Protein AF-0000000069181544 (afdb_homodimer)

Sequence (146 aa):
MSSEEEVLLSSLFFQKMKQLQALPIRNYLDQTVVPLLLQAMTEVAKVRPPNPIEFIANYLLQNNPEKAQARQQMSSEEEVLLSSLFFQKMKQLQALPIRNYLDQTVVPLLLQAMTEVAKVRPPNPIEFIANYLLQNNPEKAQARQQ

Foldseek 3Di:
DDPVVVVVVVVVVVVVVVVLVPDDPVVSCVVAPVVQLVVLVVVCVVPVDPDSVVSSVVSCVVPPPVVVVVVVD/DDPVVVVVVVVVVVVVVVVLVPDDPVVSCVVAPVVQLVVLVVVCVVPVDPDSVVSSVVSCVVPPPVVVVVVVD

Radius of gyration: 18.92 Å; Cα contacts (8 Å, |Δi|>4): 85; chains: 2; bounding box: 31×64×31 Å

Secondary structure (DSSP, 8-state):
--HHHHHHHHHHHHHHHHHHHTS-HHHHHHHHTHHHHHHHHHHHHHH--S-HHHHHHHHHHHT-HHHHHHHH-/--HHHHHHHHHHHHHHHHHHHTS-HHHHHHHHTHHHHHHHHHHHHHH--S-HHHHHHHHHHHT-HHHHHHHH-

Structure (mmCIF, N/CA/C/O backbone):
data_AF-0000000069181544-model_v1
#
loop_
_entity.id
_entity.type
_entity.pdbx_description
1 polymer 'Protein dpy-30 homolog'
#
loop_
_atom_site.group_PDB
_atom_site.id
_atom_site.type_symbol
_atom_site.label_atom_id
_atom_site.label_alt_id
_atom_site.label_comp_id
_atom_site.label_asym_id
_atom_site.label_entity_id
_atom_site.label_seq_id
_atom_site.pdbx_PDB_ins_code
_atom_site.Cartn_x
_atom_site.Cartn_y
_atom_site.Cartn_z
_atom_site.occupancy
_atom_site.B_iso_or_equiv
_atom_site.auth_seq_id
_atom_site.auth_comp_id
_atom_site.auth_asym_id
_atom_site.auth_atom_id
_atom_site.pdbx_PDB_model_num
ATOM 1 N N . MET A 1 1 ? 16.766 -28.469 3.131 1 56.09 1 MET A N 1
ATOM 2 C CA . MET A 1 1 ? 15.805 -28.703 2.059 1 56.09 1 MET A CA 1
ATOM 3 C C . MET A 1 1 ? 16.469 -29.422 0.886 1 56.09 1 MET A C 1
ATOM 5 O O . MET A 1 1 ? 17.5 -28.984 0.385 1 56.09 1 MET A O 1
ATOM 9 N N . SER A 1 2 ? 15.938 -30.656 0.628 1 70.69 2 SER A N 1
ATOM 10 C CA . SER A 1 2 ? 16.609 -31.422 -0.426 1 70.69 2 SER A CA 1
ATOM 11 C C . SER A 1 2 ? 16.453 -30.734 -1.78 1 70.69 2 SER A C 1
ATOM 13 O O . SER A 1 2 ? 15.523 -29.953 -1.983 1 70.69 2 SER A O 1
ATOM 15 N N . SER A 1 3 ? 17.516 -30.859 -2.551 1 85.12 3 SER A N 1
ATOM 16 C CA . SER A 1 3 ? 17.5 -30.359 -3.918 1 85.12 3 SER A CA 1
ATOM 17 C C . SER A 1 3 ? 16.156 -30.625 -4.586 1 85.12 3 SER A C 1
ATOM 19 O O . SER A 1 3 ? 15.641 -29.797 -5.34 1 85.12 3 SER A O 1
ATOM 21 N N . GLU A 1 4 ? 15.578 -31.844 -4.191 1 89.81 4 GLU A N 1
ATOM 22 C CA . GLU A 1 4 ? 14.297 -32.25 -4.758 1 89.81 4 GLU A CA 1
ATOM 23 C C . GLU A 1 4 ? 13.156 -31.391 -4.195 1 89.81 4 GLU A C 1
ATOM 25 O O . GLU A 1 4 ? 12.234 -31.016 -4.926 1 89.81 4 GLU A O 1
ATOM 30 N N . GLU A 1 5 ? 13.18 -31.062 -2.963 1 89.44 5 GLU A N 1
ATOM 31 C CA . GLU A 1 5 ? 12.172 -30.234 -2.311 1 89.44 5 GLU A CA 1
ATOM 32 C C . GLU A 1 5 ? 12.188 -28.812 -2.875 1 89.44 5 GLU A C 1
ATOM 34 O O . GLU A 1 5 ? 11.125 -28.203 -3.057 1 89.44 5 GLU A O 1
ATOM 39 N N . GLU A 1 6 ? 13.32 -28.375 -3.125 1 87.31 6 GLU A N 1
ATOM 40 C CA . GLU A 1 6 ? 13.469 -27.031 -3.688 1 87.31 6 GLU A CA 1
ATOM 41 C C . GLU A 1 6 ? 12.875 -26.953 -5.09 1 87.31 6 GLU A C 1
ATOM 43 O O . GLU A 1 6 ? 12.203 -25.969 -5.438 1 87.31 6 GLU A O 1
ATOM 48 N N . VAL A 1 7 ? 13.195 -28.047 -5.82 1 92.25 7 VAL A N 1
ATOM 49 C CA . VAL A 1 7 ? 12.672 -28.094 -7.18 1 92.25 7 VAL A CA 1
ATOM 50 C C . VAL A 1 7 ? 11.148 -28.172 -7.145 1 92.25 7 VAL A C 1
ATOM 52 O O . VAL A 1 7 ? 10.461 -27.484 -7.906 1 92.25 7 VAL A O 1
ATOM 55 N N . LEU A 1 8 ? 10.68 -29 -6.324 1 93.38 8 LEU A N 1
ATOM 56 C CA . LEU A 1 8 ? 9.234 -29.156 -6.176 1 93.38 8 LEU A CA 1
ATOM 57 C C . LEU A 1 8 ? 8.586 -27.844 -5.742 1 93.38 8 LEU A C 1
ATOM 59 O O . LEU A 1 8 ? 7.582 -27.422 -6.324 1 93.38 8 LEU A O 1
ATOM 63 N N . LEU A 1 9 ? 9.109 -27.219 -4.73 1 88.88 9 LEU A N 1
ATOM 64 C CA . LEU A 1 9 ? 8.578 -25.938 -4.246 1 88.88 9 LEU A CA 1
ATOM 65 C C . LEU A 1 9 ? 8.594 -24.891 -5.352 1 88.88 9 LEU A C 1
ATOM 67 O O . LEU A 1 9 ? 7.629 -24.141 -5.516 1 88.88 9 LEU A O 1
ATOM 71 N N . SER A 1 10 ? 9.68 -24.953 -6.047 1 90.94 10 SER A N 1
ATOM 72 C CA . SER A 1 10 ? 9.805 -24 -7.148 1 90.94 10 SER A CA 1
ATOM 73 C C . SER A 1 10 ? 8.766 -24.266 -8.234 1 90.94 10 SER A C 1
ATOM 75 O O . SER A 1 10 ? 8.195 -23.328 -8.797 1 90.94 10 SER A O 1
ATOM 77 N N . SER A 1 11 ? 8.539 -25.484 -8.508 1 94.44 11 SER A N 1
ATOM 78 C CA . SER A 1 11 ? 7.539 -25.875 -9.492 1 94.44 11 SER A CA 1
ATOM 79 C C . SER A 1 11 ? 6.137 -25.469 -9.047 1 94.44 11 SER A C 1
ATOM 81 O O . SER A 1 11 ? 5.352 -24.953 -9.852 1 94.44 11 SER A O 1
ATOM 83 N N . LEU A 1 12 ? 5.852 -25.641 -7.828 1 93 12 LEU A N 1
ATOM 84 C CA . LEU A 1 12 ? 4.559 -25.25 -7.277 1 93 12 LEU A CA 1
ATOM 85 C C . LEU A 1 12 ? 4.387 -23.734 -7.324 1 93 12 LEU A C 1
ATOM 87 O O . LEU A 1 12 ? 3.311 -23.25 -7.664 1 93 12 LEU A O 1
ATOM 91 N N . PHE A 1 13 ? 5.418 -23.094 -7.004 1 88.62 13 PHE A N 1
ATOM 92 C CA . PHE A 1 13 ? 5.383 -21.625 -7.059 1 88.62 13 PHE A CA 1
ATOM 93 C C . PHE A 1 13 ? 5.156 -21.156 -8.484 1 88.62 13 PHE A C 1
ATOM 95 O O . PHE A 1 13 ? 4.34 -20.25 -8.719 1 88.62 13 PHE A O 1
ATOM 102 N N . PHE A 1 14 ? 5.781 -21.828 -9.391 1 92.62 14 PHE A N 1
ATOM 103 C CA . PHE A 1 14 ? 5.652 -21.469 -10.797 1 92.62 14 PHE A CA 1
ATOM 104 C C . PHE A 1 14 ? 4.234 -21.703 -11.289 1 92.62 14 PHE A C 1
ATOM 106 O O . PHE A 1 14 ? 3.652 -20.859 -11.969 1 92.62 14 PHE A O 1
ATOM 113 N N . GLN A 1 15 ? 3.736 -22.781 -10.922 1 95 15 GLN A N 1
ATOM 114 C CA . GLN A 1 15 ? 2.373 -23.109 -11.328 1 95 15 GLN A CA 1
ATOM 115 C C . GLN A 1 15 ? 1.371 -22.125 -10.734 1 95 15 GLN A C 1
ATOM 117 O O . GLN A 1 15 ? 0.444 -21.688 -11.414 1 95 15 GLN A O 1
ATOM 122 N N . LYS A 1 16 ? 1.604 -21.781 -9.516 1 93.56 16 LYS A N 1
ATOM 123 C CA . LYS A 1 16 ? 0.745 -20.812 -8.852 1 93.56 16 LYS A CA 1
ATOM 124 C C . LYS A 1 16 ? 0.804 -19.453 -9.555 1 93.56 16 LYS A C 1
ATOM 126 O O . LYS A 1 16 ? -0.23 -18.828 -9.797 1 93.56 16 LYS A O 1
ATOM 131 N N . MET A 1 17 ? 1.97 -19.016 -9.797 1 91.81 17 MET A N 1
ATOM 132 C CA . MET A 1 17 ? 2.145 -17.734 -10.477 1 91.81 17 MET A CA 1
ATOM 133 C C . MET A 1 17 ? 1.462 -17.75 -11.844 1 91.81 17 MET A C 1
ATOM 135 O O . MET A 1 17 ? 0.838 -16.766 -12.234 1 91.81 17 MET A O 1
ATOM 139 N N . LYS A 1 18 ? 1.558 -18.844 -12.492 1 95.12 18 LYS A N 1
ATOM 140 C CA . LYS A 1 18 ? 0.931 -18.984 -13.805 1 95.12 18 LYS A CA 1
ATOM 141 C C . LYS A 1 18 ? -0.588 -18.891 -13.703 1 95.12 18 LYS A C 1
ATOM 143 O O . LYS A 1 18 ? -1.234 -18.234 -14.531 1 95.12 18 LYS A O 1
ATOM 148 N N . GLN A 1 19 ? -1.128 -19.453 -12.711 1 96.56 19 GLN A N 1
ATOM 149 C CA . GLN A 1 19 ? -2.568 -19.391 -12.484 1 96.56 19 GLN A CA 1
ATOM 150 C C . GLN A 1 19 ? -3.02 -17.969 -12.164 1 96.56 19 GLN A C 1
ATOM 152 O O . GLN A 1 19 ? -4.059 -17.516 -12.648 1 96.56 19 GLN A O 1
ATOM 157 N N . LEU A 1 20 ? -2.273 -17.359 -11.383 1 96.06 20 LEU A N 1
ATOM 158 C CA . LEU A 1 20 ? -2.609 -16 -10.992 1 96.06 20 LEU A CA 1
ATOM 159 C C . LEU A 1 20 ? -2.615 -15.07 -12.211 1 96.06 20 LEU A C 1
ATOM 161 O O . LEU A 1 20 ? -3.455 -14.172 -12.305 1 96.06 20 LEU A O 1
ATOM 165 N N . GLN A 1 21 ? -1.746 -15.32 -13.141 1 95.25 21 GLN A N 1
ATOM 166 C CA . GLN A 1 21 ? -1.596 -14.461 -14.312 1 95.25 21 GLN A CA 1
ATOM 167 C C . GLN A 1 21 ? -2.82 -14.539 -15.219 1 95.25 21 GLN A C 1
ATOM 169 O O . GLN A 1 21 ? -3.08 -13.633 -16 1 95.25 21 GLN A O 1
ATOM 174 N N . ALA A 1 22 ? -3.586 -15.57 -15.078 1 96.06 22 ALA A N 1
ATOM 175 C CA . ALA A 1 22 ? -4.727 -15.789 -15.961 1 96.06 22 ALA A CA 1
ATOM 176 C C . ALA A 1 22 ? -6 -15.188 -15.375 1 96.06 22 ALA A C 1
ATOM 178 O O . ALA A 1 22 ? -7.023 -15.094 -16.062 1 96.06 22 ALA A O 1
ATOM 179 N N . LEU A 1 23 ? -5.934 -14.703 -14.234 1 97.69 23 LEU A N 1
ATOM 180 C CA . LEU A 1 23 ? -7.117 -14.195 -13.547 1 97.69 23 LEU A CA 1
ATOM 181 C C . LEU A 1 23 ? -7.527 -12.836 -14.109 1 97.69 23 LEU A C 1
ATOM 183 O O . LEU A 1 23 ? -6.676 -12.039 -14.516 1 97.69 23 LEU A O 1
ATOM 187 N N . PRO A 1 24 ? -8.875 -12.68 -14.07 1 97.81 24 PRO A N 1
ATOM 188 C CA . PRO A 1 24 ? -9.297 -11.297 -14.305 1 97.81 24 PRO A CA 1
ATOM 189 C C . PRO A 1 24 ? -8.664 -10.305 -13.328 1 97.81 24 PRO A C 1
ATOM 191 O O . PRO A 1 24 ? -8.312 -10.68 -12.211 1 97.81 24 PRO A O 1
ATOM 194 N N . ILE A 1 25 ? -8.562 -9.062 -13.758 1 98.19 25 ILE A N 1
ATOM 195 C CA . ILE A 1 25 ? -7.812 -8.039 -13.031 1 98.19 25 ILE A CA 1
ATOM 196 C C . ILE A 1 25 ? -8.297 -7.973 -11.586 1 98.19 25 ILE A C 1
ATOM 198 O O . ILE A 1 25 ? -7.492 -8.016 -10.656 1 98.19 25 ILE A O 1
ATOM 202 N N . ARG A 1 26 ? -9.539 -7.832 -11.391 1 97.75 26 ARG A N 1
ATOM 203 C CA . ARG A 1 26 ? -10.094 -7.703 -10.047 1 97.75 26 ARG A CA 1
ATOM 204 C C . ARG A 1 26 ? -9.742 -8.914 -9.188 1 97.75 26 ARG A C 1
ATOM 206 O O . ARG A 1 26 ? -9.312 -8.773 -8.047 1 97.75 26 ARG A O 1
ATOM 213 N N . ASN A 1 27 ? -9.945 -10.102 -9.703 1 98.31 27 ASN A N 1
ATOM 214 C CA . ASN A 1 27 ? -9.633 -11.32 -8.969 1 98.31 27 ASN A CA 1
ATOM 215 C C . ASN A 1 27 ? -8.141 -11.414 -8.648 1 98.31 27 ASN A C 1
ATOM 217 O O . ASN A 1 27 ? -7.762 -11.859 -7.559 1 98.31 27 ASN A O 1
ATOM 221 N N . TYR A 1 28 ? -7.344 -11.047 -9.586 1 98.44 28 TYR A N 1
ATOM 222 C CA . TYR A 1 28 ? -5.898 -11.039 -9.383 1 98.44 28 TYR A CA 1
ATOM 223 C C . TYR A 1 28 ? -5.52 -10.156 -8.203 1 98.44 28 TYR A C 1
ATOM 225 O O . TYR A 1 28 ? -4.809 -10.594 -7.293 1 98.44 28 TYR A O 1
ATOM 233 N N . LEU A 1 29 ? -6.062 -8.953 -8.188 1 98.38 29 LEU A N 1
ATOM 234 C CA . LEU A 1 29 ? -5.742 -8.016 -7.113 1 98.38 29 LEU A CA 1
ATOM 235 C C . LEU A 1 29 ? -6.277 -8.523 -5.777 1 98.38 29 LEU A C 1
ATOM 237 O O . LEU A 1 29 ? -5.578 -8.453 -4.762 1 98.38 29 LEU A O 1
ATOM 241 N N . ASP A 1 30 ? -7.449 -9.062 -5.777 1 98.38 30 ASP A N 1
ATOM 242 C CA . ASP A 1 30 ? -8.078 -9.555 -4.559 1 98.38 30 ASP A CA 1
ATOM 243 C C . ASP A 1 30 ? -7.293 -10.711 -3.959 1 98.38 30 ASP A C 1
ATOM 245 O O . ASP A 1 30 ? -7.316 -10.93 -2.746 1 98.38 30 ASP A O 1
ATOM 249 N N . GLN A 1 31 ? -6.605 -11.367 -4.75 1 97.31 31 GLN A N 1
ATOM 250 C CA . GLN A 1 31 ? -5.91 -12.562 -4.281 1 97.31 31 GLN A CA 1
ATOM 251 C C . GLN A 1 31 ? -4.449 -12.258 -3.965 1 97.31 31 GLN A C 1
ATOM 253 O O . GLN A 1 31 ? -3.775 -13.047 -3.307 1 97.31 31 GLN A O 1
ATOM 258 N N . THR A 1 32 ? -3.941 -11.125 -4.344 1 97.25 32 THR A N 1
ATOM 259 C CA . THR A 1 32 ? -2.502 -10.922 -4.223 1 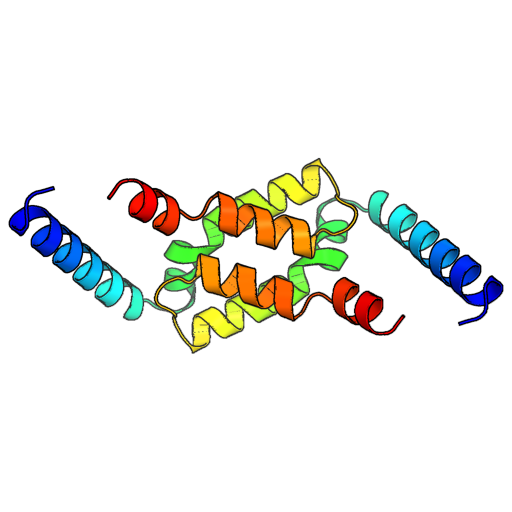97.25 32 THR A CA 1
ATOM 260 C C . THR A 1 32 ? -2.195 -9.758 -3.283 1 97.25 32 THR A C 1
ATOM 262 O O . THR A 1 32 ? -1.244 -9.812 -2.502 1 97.25 32 THR A O 1
ATOM 265 N N . VAL A 1 33 ? -3.029 -8.648 -3.34 1 98.25 33 VAL A N 1
ATOM 266 C CA . VAL A 1 33 ? -2.529 -7.473 -2.645 1 98.25 33 VAL A CA 1
ATOM 267 C C . VAL A 1 33 ? -3.609 -6.922 -1.716 1 98.25 33 VAL A C 1
ATOM 269 O O . VAL A 1 33 ? -3.307 -6.391 -0.645 1 98.25 33 VAL A O 1
ATOM 272 N N . VAL A 1 34 ? -4.859 -7.105 -2.064 1 98.62 34 VAL A N 1
ATOM 273 C CA . VAL A 1 34 ? -5.945 -6.379 -1.409 1 98.62 34 VAL A CA 1
ATOM 274 C C . VAL A 1 34 ? -5.988 -6.746 0.073 1 98.62 34 VAL A C 1
ATOM 276 O O . VAL A 1 34 ? -6.055 -5.867 0.935 1 98.62 34 VAL A O 1
ATOM 279 N N . PRO A 1 35 ? -5.852 -7.996 0.397 1 98.69 35 PRO A N 1
ATOM 280 C CA . PRO A 1 35 ? -5.988 -8.344 1.813 1 98.69 35 PRO A CA 1
ATOM 281 C C . PRO A 1 35 ? -4.902 -7.715 2.682 1 98.69 35 PRO A C 1
ATOM 283 O O . PRO A 1 35 ? -5.191 -7.203 3.768 1 98.69 35 PRO A O 1
ATOM 286 N N . LEU A 1 36 ? -3.709 -7.754 2.262 1 98.75 36 LEU A N 1
ATOM 287 C CA . LEU A 1 36 ? -2.635 -7.18 3.064 1 98.75 36 LEU A CA 1
ATOM 288 C C . LEU A 1 36 ? -2.707 -5.656 3.057 1 98.75 36 LEU A C 1
ATOM 290 O O . LEU A 1 36 ? -2.381 -5.012 4.055 1 98.75 36 LEU A O 1
ATOM 294 N N . LEU A 1 37 ? -3.168 -5.09 1.941 1 98.75 37 LEU A N 1
ATOM 295 C CA . LEU A 1 37 ? -3.361 -3.646 1.86 1 98.75 37 LEU A CA 1
ATOM 296 C C . LEU A 1 37 ? -4.43 -3.184 2.846 1 98.75 37 LEU A C 1
ATOM 298 O O . LEU A 1 37 ? -4.27 -2.15 3.502 1 98.75 37 LEU A O 1
ATOM 302 N N . LEU A 1 38 ? -5.445 -3.98 2.957 1 98.56 38 LEU A N 1
ATOM 303 C CA . LEU A 1 38 ? -6.512 -3.648 3.898 1 98.56 38 LEU A CA 1
ATOM 304 C C . LEU A 1 38 ? -5.996 -3.686 5.332 1 98.56 38 LEU A C 1
ATOM 306 O O . LEU A 1 38 ? -6.359 -2.836 6.148 1 98.56 38 LEU A O 1
ATOM 310 N N . GLN A 1 39 ? -5.234 -4.609 5.633 1 98.75 39 GLN A N 1
ATOM 311 C CA . GLN A 1 39 ? -4.625 -4.68 6.957 1 98.75 39 GLN A CA 1
ATOM 312 C C . GLN A 1 39 ? -3.742 -3.467 7.223 1 98.75 39 GLN A C 1
ATOM 314 O O . GLN A 1 39 ? -3.818 -2.861 8.297 1 98.75 39 GLN A O 1
ATOM 319 N N . ALA A 1 40 ? -2.982 -3.088 6.246 1 98.88 40 ALA A N 1
ATOM 320 C CA . ALA A 1 40 ? -2.1 -1.934 6.383 1 98.88 40 ALA A CA 1
ATOM 321 C C . ALA A 1 40 ? -2.902 -0.651 6.586 1 98.88 40 ALA A C 1
ATOM 323 O O . ALA A 1 40 ? -2.551 0.183 7.422 1 98.88 40 ALA A O 1
ATOM 324 N N . MET A 1 41 ? -3.939 -0.509 5.836 1 98.75 41 MET A N 1
ATOM 325 C CA . MET A 1 41 ? -4.797 0.667 5.961 1 98.75 41 MET A CA 1
ATOM 326 C C . MET A 1 41 ? -5.469 0.71 7.328 1 98.75 41 MET A C 1
ATOM 328 O O . MET A 1 41 ? -5.629 1.783 7.91 1 98.75 41 MET A O 1
ATOM 332 N N . THR A 1 42 ? -5.809 -0.451 7.836 1 98.75 42 THR A N 1
ATOM 333 C CA . THR A 1 42 ? -6.391 -0.539 9.172 1 98.75 42 THR A CA 1
ATOM 334 C C . THR A 1 42 ? -5.402 -0.044 10.227 1 98.75 42 THR A C 1
ATOM 336 O O . THR A 1 42 ? -5.77 0.723 11.117 1 98.75 42 THR A O 1
ATOM 339 N N . GLU A 1 43 ? -4.18 -0.433 10.109 1 98.75 43 GLU A N 1
ATOM 340 C CA . GLU A 1 43 ? -3.16 -0 11.062 1 98.75 43 GLU A CA 1
ATOM 341 C C . GLU A 1 43 ? -2.92 1.504 10.961 1 98.75 43 GLU A C 1
ATOM 343 O O . GLU A 1 43 ? -2.803 2.186 11.984 1 98.75 43 GLU A O 1
ATOM 348 N N . VAL A 1 44 ? -2.895 2.027 9.727 1 98.62 44 VAL A N 1
ATOM 349 C CA . VAL A 1 44 ? -2.715 3.459 9.508 1 98.62 44 VAL A CA 1
ATOM 350 C C . VAL A 1 44 ? -3.861 4.23 10.156 1 98.62 44 VAL A C 1
ATOM 352 O O . VAL A 1 44 ? -3.645 5.273 10.773 1 98.62 44 VAL A O 1
ATOM 355 N N . ALA A 1 45 ? -5.062 3.674 10 1 98.38 45 ALA A N 1
ATOM 356 C CA . ALA A 1 45 ? -6.242 4.328 10.562 1 98.38 45 ALA A CA 1
ATOM 357 C C . ALA A 1 45 ? -6.176 4.359 12.086 1 98.38 45 ALA A C 1
ATOM 359 O O . ALA A 1 45 ? -6.648 5.312 12.711 1 98.38 45 ALA A O 1
ATOM 360 N N . LYS A 1 46 ? -5.57 3.375 12.594 1 97.88 46 LYS A N 1
ATOM 361 C CA . LYS A 1 46 ? -5.488 3.236 14.047 1 97.88 46 LYS A CA 1
ATOM 362 C C . LYS A 1 46 ? -4.445 4.184 14.625 1 97.88 46 LYS A C 1
ATOM 364 O O . LYS A 1 46 ? -4.691 4.836 15.648 1 97.88 46 LYS A O 1
ATOM 369 N N . VAL A 1 47 ? -3.316 4.297 14 1 97.81 47 VAL A N 1
ATOM 370 C CA . VAL A 1 47 ? -2.188 4.949 14.648 1 97.81 47 VAL A CA 1
ATOM 371 C C . VAL A 1 47 ? -1.981 6.344 14.062 1 97.81 47 VAL A C 1
ATOM 373 O O . VAL A 1 47 ? -1.288 7.176 14.648 1 97.81 47 VAL A O 1
ATOM 376 N N . ARG A 1 48 ? -2.447 6.633 12.875 1 97.81 48 ARG A N 1
ATOM 377 C CA . ARG A 1 48 ? -2.357 7.895 12.148 1 97.81 48 ARG A CA 1
ATOM 378 C C . ARG A 1 48 ? -0.934 8.445 12.18 1 97.81 48 ARG A C 1
ATOM 380 O O . ARG A 1 48 ? -0.697 9.547 12.68 1 97.81 48 ARG A O 1
ATOM 387 N N . PRO A 1 49 ? -0.044 7.73 11.531 1 97.38 49 PRO A N 1
ATOM 388 C CA . PRO A 1 49 ? 1.372 8.102 11.555 1 97.38 49 PRO A CA 1
ATOM 389 C C . PRO A 1 49 ? 1.652 9.406 10.805 1 97.38 49 PRO A C 1
ATOM 391 O O . PRO A 1 49 ? 0.848 9.82 9.969 1 97.38 49 PRO A O 1
ATOM 394 N N . PRO A 1 50 ? 2.824 10.023 11.055 1 93.94 50 PRO A N 1
ATOM 395 C CA . PRO A 1 50 ? 3.176 11.289 10.391 1 93.94 50 PRO A CA 1
ATOM 396 C C . PRO A 1 50 ? 3.377 11.125 8.883 1 93.94 50 PRO A C 1
ATOM 398 O O . PRO A 1 50 ? 3.141 12.07 8.125 1 93.94 50 PRO A O 1
ATOM 401 N N . ASN A 1 51 ? 3.844 9.883 8.484 1 96.19 51 ASN A N 1
ATOM 402 C CA . ASN A 1 51 ? 3.99 9.555 7.07 1 96.19 51 ASN A CA 1
ATOM 403 C C . ASN A 1 51 ? 3.246 8.273 6.711 1 96.19 51 ASN A C 1
ATOM 405 O O . ASN A 1 51 ? 3.838 7.191 6.684 1 96.19 51 ASN A O 1
ATOM 409 N N . PRO A 1 52 ? 1.956 8.469 6.406 1 98.19 52 PRO A N 1
ATOM 410 C CA . PRO A 1 52 ? 1.124 7.277 6.215 1 98.19 52 PRO A CA 1
ATOM 411 C C . PRO A 1 52 ? 1.531 6.465 4.988 1 98.19 52 PRO A C 1
ATOM 413 O O . PRO A 1 52 ? 1.416 5.234 4.988 1 98.19 52 PRO A O 1
ATOM 416 N N . ILE A 1 53 ? 2.018 7.02 3.982 1 98.5 53 ILE A N 1
ATOM 417 C CA . ILE A 1 53 ? 2.461 6.32 2.781 1 98.5 53 ILE A CA 1
ATOM 418 C C . ILE A 1 53 ? 3.658 5.434 3.113 1 98.5 53 ILE A C 1
ATOM 420 O O . ILE A 1 53 ? 3.676 4.25 2.773 1 98.5 53 ILE A O 1
ATOM 424 N N . GLU A 1 54 ? 4.559 6.094 3.781 1 98.44 54 GLU A N 1
ATOM 425 C CA . GLU A 1 54 ? 5.742 5.34 4.188 1 98.44 54 GLU A CA 1
ATOM 426 C C . GLU A 1 54 ? 5.375 4.227 5.164 1 98.44 54 GLU A C 1
ATOM 428 O O . GLU A 1 54 ? 5.941 3.135 5.109 1 98.44 54 GLU A O 1
ATOM 433 N N . PHE A 1 55 ? 4.516 4.516 6.062 1 98.75 55 PHE A N 1
ATOM 434 C CA . PHE A 1 55 ? 4.055 3.51 7.012 1 98.75 55 PHE A CA 1
ATOM 435 C C . PHE A 1 55 ? 3.494 2.295 6.281 1 98.75 55 PHE A C 1
ATOM 437 O O . PHE A 1 55 ? 3.877 1.159 6.566 1 98.75 55 PHE A O 1
ATOM 444 N N . ILE A 1 56 ? 2.643 2.475 5.27 1 98.88 56 ILE A N 1
ATOM 445 C CA . ILE A 1 56 ? 2.025 1.383 4.527 1 98.88 56 ILE A CA 1
ATOM 446 C C . ILE A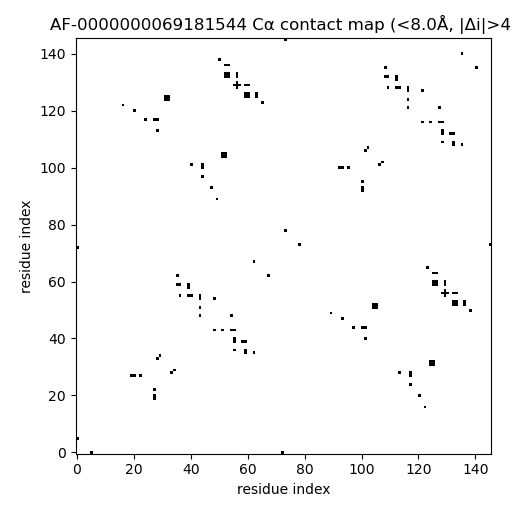 1 56 ? 3.096 0.604 3.768 1 98.88 56 ILE A C 1
ATOM 448 O O . ILE A 1 56 ? 3.094 -0.63 3.768 1 98.88 56 ILE A O 1
ATOM 452 N N . ALA A 1 57 ? 4 1.354 3.162 1 98.88 57 ALA A N 1
ATOM 453 C CA . ALA A 1 57 ? 5.062 0.688 2.414 1 98.88 57 ALA A CA 1
ATOM 454 C C . ALA A 1 57 ? 5.863 -0.245 3.316 1 98.88 57 ALA A C 1
ATOM 456 O O . ALA A 1 57 ? 6.082 -1.41 2.979 1 98.88 57 ALA A O 1
ATOM 457 N N . ASN A 1 58 ? 6.219 0.287 4.473 1 98.62 58 ASN A N 1
ATOM 458 C CA . ASN A 1 58 ? 7.012 -0.496 5.414 1 98.62 58 ASN A CA 1
ATOM 459 C C . ASN A 1 58 ? 6.215 -1.67 5.98 1 98.62 58 ASN A C 1
ATOM 461 O O . ASN A 1 58 ? 6.754 -2.764 6.156 1 98.62 58 ASN A O 1
ATOM 465 N N . TYR A 1 59 ? 4.98 -1.488 6.258 1 98.81 59 TYR A N 1
ATOM 466 C CA . TYR A 1 59 ? 4.102 -2.553 6.727 1 98.81 59 TYR A CA 1
ATOM 467 C C . TYR A 1 59 ? 4.039 -3.691 5.715 1 98.81 59 TYR A C 1
ATOM 469 O O . TYR A 1 59 ? 4.137 -4.863 6.086 1 98.81 59 TYR A O 1
ATOM 477 N N . LEU A 1 60 ? 3.885 -3.389 4.422 1 98.75 60 LEU A N 1
ATOM 478 C CA . LEU A 1 60 ? 3.816 -4.375 3.352 1 98.75 60 LEU A CA 1
ATOM 479 C C . LEU A 1 60 ? 5.113 -5.176 3.268 1 98.75 60 LEU A C 1
ATOM 481 O O . LEU A 1 60 ? 5.082 -6.402 3.148 1 98.75 60 LEU A O 1
ATOM 485 N N . LEU A 1 61 ? 6.203 -4.461 3.334 1 98.06 61 LEU A N 1
ATOM 486 C CA . LEU A 1 61 ? 7.496 -5.133 3.248 1 98.06 61 LEU A CA 1
ATOM 487 C C . LEU A 1 61 ? 7.695 -6.082 4.426 1 98.06 61 LEU A C 1
ATOM 489 O O . LEU A 1 61 ? 8.195 -7.195 4.254 1 98.06 61 LEU A O 1
ATOM 493 N N . GLN A 1 62 ? 7.242 -5.629 5.543 1 97.56 62 GLN A N 1
ATOM 494 C CA . GLN A 1 62 ? 7.445 -6.406 6.762 1 97.56 62 GLN A CA 1
ATOM 495 C C . GLN A 1 62 ? 6.52 -7.617 6.805 1 97.56 62 GLN A C 1
ATOM 497 O O . GLN A 1 62 ? 6.859 -8.648 7.391 1 97.56 62 GLN A O 1
ATOM 502 N N . ASN A 1 63 ? 5.438 -7.57 6.176 1 97.56 63 ASN A N 1
ATOM 503 C CA . ASN A 1 63 ? 4.43 -8.617 6.281 1 97.56 63 ASN A CA 1
ATOM 504 C C . ASN A 1 63 ? 4.219 -9.336 4.949 1 97.56 63 ASN A C 1
ATOM 506 O O . ASN A 1 63 ? 3.205 -10.008 4.754 1 97.56 63 ASN A O 1
ATOM 510 N N . ASN A 1 64 ? 5.152 -9.172 4.082 1 96.75 64 ASN A N 1
ATOM 511 C CA . ASN A 1 64 ? 5.094 -9.859 2.793 1 96.75 64 ASN A CA 1
ATOM 512 C C . ASN A 1 64 ? 5.27 -11.367 2.949 1 96.75 64 ASN A C 1
ATOM 514 O O . ASN A 1 64 ? 6.332 -11.828 3.361 1 96.75 64 ASN A O 1
ATOM 518 N N . PRO A 1 65 ? 4.27 -12.094 2.578 1 92.88 65 PRO A N 1
ATOM 519 C CA . PRO A 1 65 ? 4.363 -13.547 2.773 1 92.88 65 PRO A CA 1
ATOM 520 C C . PRO A 1 65 ? 5.488 -14.18 1.955 1 92.88 65 PRO A C 1
ATOM 522 O O . PRO A 1 65 ? 6.035 -15.211 2.348 1 92.88 65 PRO A O 1
ATOM 525 N N . GLU A 1 66 ? 5.77 -13.617 0.886 1 87.62 66 GLU A N 1
ATOM 526 C CA . GLU A 1 66 ? 6.816 -14.172 0.033 1 87.62 66 GLU A CA 1
ATOM 527 C C . GLU A 1 66 ? 8.188 -14.031 0.682 1 87.62 66 GLU A C 1
ATOM 529 O O . GLU A 1 66 ? 9.07 -14.875 0.48 1 87.62 66 GLU A O 1
ATOM 534 N N . LYS A 1 67 ? 8.391 -12.984 1.404 1 86.69 67 LYS A N 1
ATOM 535 C CA . LYS A 1 67 ? 9.664 -12.781 2.092 1 86.69 67 LYS A CA 1
ATOM 536 C C . LYS A 1 67 ? 9.789 -13.703 3.303 1 86.69 67 LYS A C 1
ATOM 538 O O . LYS A 1 67 ? 10.883 -14.18 3.617 1 86.69 67 LYS A O 1
ATOM 543 N N . ALA A 1 68 ? 8.734 -13.875 3.879 1 80.25 68 ALA A N 1
ATOM 544 C CA . ALA A 1 68 ? 8.742 -14.789 5.016 1 80.25 68 ALA A CA 1
ATOM 545 C C . ALA A 1 68 ? 9.133 -16.203 4.586 1 80.25 68 ALA A C 1
ATOM 547 O O . ALA A 1 68 ? 9.852 -16.906 5.305 1 80.25 68 ALA A O 1
ATOM 548 N N . GLN A 1 69 ? 8.727 -16.5 3.443 1 74.44 69 GLN A N 1
ATOM 549 C CA . GLN A 1 69 ? 9.047 -17.812 2.912 1 74.44 69 GLN A CA 1
ATOM 550 C C . GLN A 1 69 ? 10.508 -17.891 2.477 1 74.44 69 GLN A C 1
ATOM 552 O O . GLN A 1 69 ? 11.156 -18.922 2.633 1 74.44 69 GLN A O 1
ATOM 557 N N . ALA A 1 70 ? 11.109 -16.797 1.977 1 75.69 70 ALA A N 1
ATOM 558 C CA . ALA A 1 70 ? 12.492 -16.75 1.502 1 75.69 70 ALA A CA 1
ATOM 559 C C . ALA A 1 70 ? 13.477 -16.797 2.668 1 75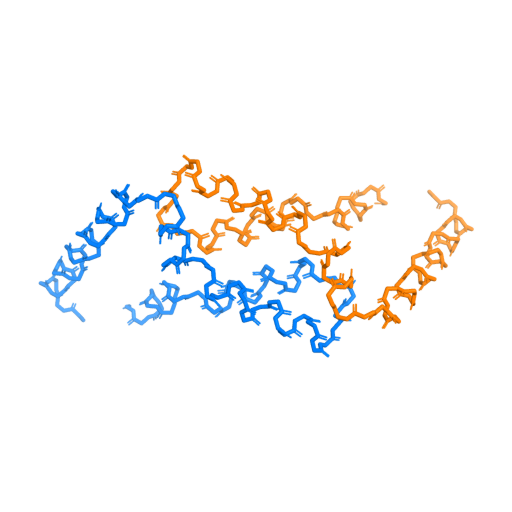.69 70 ALA A C 1
ATOM 561 O O . ALA A 1 70 ? 14.586 -17.297 2.531 1 75.69 70 ALA A O 1
ATOM 562 N N . ARG A 1 71 ? 13.016 -16.312 3.75 1 73.62 71 ARG A N 1
ATOM 563 C CA . ARG A 1 71 ? 13.891 -16.297 4.918 1 73.62 71 ARG A CA 1
ATOM 564 C C . ARG A 1 71 ? 14.023 -17.688 5.535 1 73.62 71 ARG A C 1
ATOM 566 O O . ARG A 1 71 ? 14.977 -17.953 6.27 1 73.62 71 ARG A O 1
ATOM 573 N N . GLN A 1 72 ? 13.141 -18.547 5.309 1 69.88 72 GLN A N 1
ATOM 574 C CA . GLN A 1 72 ? 13.164 -19.891 5.879 1 69.88 72 GLN A CA 1
ATOM 575 C C . GLN A 1 72 ? 14.023 -20.828 5.035 1 69.88 72 GLN A C 1
ATOM 577 O O . GLN A 1 72 ? 14.414 -21.906 5.496 1 69.88 72 GLN A O 1
ATOM 582 N N . GLN A 1 73 ? 14.375 -20.531 3.859 1 58.44 73 GLN A N 1
ATOM 583 C CA . GLN A 1 73 ? 15.258 -21.375 3.066 1 58.44 73 GLN A CA 1
ATOM 584 C C . GLN A 1 73 ? 16.719 -21.094 3.393 1 58.44 73 GLN A C 1
ATOM 586 O O . GLN A 1 73 ? 17.516 -22.031 3.535 1 58.44 73 GLN A O 1
ATOM 591 N N . MET B 1 1 ? 17.031 28.062 1.712 1 55.97 1 MET B N 1
ATOM 592 C CA . MET B 1 1 ? 15.789 28.328 2.436 1 55.97 1 MET B CA 1
ATOM 593 C C . MET B 1 1 ? 16.062 29.031 3.758 1 55.97 1 MET B C 1
ATOM 595 O O . MET B 1 1 ? 16.891 28.562 4.555 1 55.97 1 MET B O 1
ATOM 599 N N . SER B 1 2 ? 15.5 30.266 3.863 1 70.38 2 SER B N 1
ATOM 600 C CA . SER B 1 2 ? 15.828 31.016 5.078 1 70.38 2 SER B CA 1
ATOM 601 C C . SER B 1 2 ? 15.258 30.328 6.312 1 70.38 2 SER B C 1
ATOM 603 O O . SER B 1 2 ? 14.305 29.562 6.215 1 70.38 2 SER B O 1
ATOM 605 N N . SER B 1 3 ? 16.031 30.422 7.371 1 85.19 3 SER B N 1
ATOM 606 C CA . SER B 1 3 ? 15.578 29.922 8.656 1 85.19 3 SER B CA 1
ATOM 607 C C . SER B 1 3 ? 14.094 30.188 8.875 1 85.19 3 SER B C 1
ATOM 609 O O . SER B 1 3 ? 13.375 29.359 9.438 1 85.19 3 SER B O 1
ATOM 611 N N . GLU B 1 4 ? 13.656 31.406 8.32 1 89.75 4 GLU B N 1
ATOM 612 C CA . GLU B 1 4 ? 12.258 31.812 8.453 1 89.75 4 GLU B CA 1
ATOM 613 C C . GLU B 1 4 ? 11.359 30.953 7.559 1 89.75 4 GLU B C 1
ATOM 615 O O . GLU B 1 4 ? 10.258 30.578 7.961 1 89.75 4 GLU B O 1
ATOM 620 N N . GLU B 1 5 ? 11.773 30.609 6.391 1 89.31 5 GLU B N 1
ATOM 621 C CA . GLU B 1 5 ? 11.023 29.781 5.457 1 89.31 5 GLU B CA 1
ATOM 622 C C . GLU B 1 5 ? 10.852 28.359 5.992 1 89.31 5 GLU B C 1
ATOM 624 O O . GLU B 1 5 ? 9.797 27.75 5.832 1 89.31 5 GLU B O 1
ATOM 629 N N . GLU B 1 6 ? 11.836 27.906 6.59 1 87.44 6 GLU B N 1
ATOM 630 C CA . GLU B 1 6 ? 11.797 26.562 7.168 1 87.44 6 GLU B CA 1
ATOM 631 C C . GLU B 1 6 ? 10.789 26.484 8.312 1 87.44 6 GLU B C 1
ATOM 633 O O . GLU B 1 6 ? 10.055 25.516 8.43 1 87.44 6 GLU B O 1
ATOM 638 N N . VAL B 1 7 ? 10.875 27.594 9.094 1 92.5 7 VAL B N 1
ATOM 639 C CA . VAL B 1 7 ? 9.953 27.641 10.219 1 92.5 7 VAL B CA 1
ATOM 640 C C . VAL B 1 7 ? 8.516 27.719 9.703 1 92.5 7 VAL B C 1
ATOM 642 O O . VAL B 1 7 ? 7.629 27.016 10.203 1 92.5 7 VAL B O 1
ATOM 645 N N . LEU B 1 8 ? 8.328 28.531 8.789 1 93.31 8 LEU B N 1
ATOM 646 C CA . LEU B 1 8 ? 7.012 28.688 8.188 1 93.31 8 LEU B CA 1
ATOM 647 C C . LEU B 1 8 ? 6.531 27.375 7.574 1 93.31 8 LEU B C 1
ATOM 649 O O . LEU B 1 8 ? 5.398 26.953 7.812 1 93.31 8 LEU B O 1
ATOM 653 N N . LEU B 1 9 ? 7.355 26.75 6.777 1 88.81 9 LEU B N 1
ATOM 654 C CA . LEU B 1 9 ? 7.012 25.469 6.152 1 88.81 9 LEU B CA 1
ATOM 655 C C . LEU B 1 9 ? 6.684 24.422 7.203 1 88.81 9 LEU B C 1
ATOM 657 O O . LEU B 1 9 ? 5.719 23.656 7.055 1 88.81 9 LEU B O 1
ATOM 661 N N . SER B 1 10 ? 7.496 24.484 8.188 1 91.06 10 SER B N 1
ATOM 662 C CA . SER B 1 10 ? 7.27 23.531 9.273 1 91.06 10 SER B CA 1
ATOM 663 C C . SER B 1 10 ? 5.945 23.797 9.977 1 91.06 10 SER B C 1
ATOM 665 O O . SER B 1 10 ? 5.223 22.859 10.336 1 91.06 10 SER B O 1
ATOM 667 N N . SER B 1 11 ? 5.645 25.031 10.172 1 94.5 11 SER B N 1
ATOM 668 C CA . SER B 1 11 ? 4.387 25.422 10.797 1 94.5 11 SER B CA 1
ATOM 669 C C . SER B 1 11 ? 3.193 25.016 9.938 1 94.5 11 SER B C 1
ATOM 671 O O . SER B 1 11 ? 2.193 24.516 10.453 1 94.5 11 SER B O 1
ATOM 673 N N . LEU B 1 12 ? 3.301 25.188 8.703 1 93.12 12 LEU B N 1
ATOM 674 C CA . LEU B 1 12 ? 2.248 24.797 7.77 1 93.12 12 LEU B CA 1
ATOM 675 C C . LEU B 1 12 ? 2.072 23.281 7.762 1 93.12 12 LEU B C 1
ATOM 677 O O . LEU B 1 12 ? 0.944 22.781 7.746 1 93.12 12 LEU B O 1
ATOM 681 N N . PHE B 1 13 ? 3.156 22.641 7.781 1 88.81 13 PHE B N 1
ATOM 682 C CA . PHE B 1 13 ? 3.109 21.172 7.824 1 88.81 13 PHE B CA 1
ATOM 683 C C . PHE B 1 13 ? 2.445 20.703 9.109 1 88.81 13 PHE B C 1
ATOM 685 O O . PHE B 1 13 ? 1.594 19.812 9.078 1 88.81 13 PHE B O 1
ATOM 692 N N . PHE B 1 14 ? 2.76 21.375 10.156 1 92.88 14 PHE B N 1
ATOM 693 C CA . PHE B 1 14 ? 2.199 21 11.453 1 92.88 14 PHE B CA 1
ATOM 694 C C . PHE B 1 14 ? 0.695 21.25 11.484 1 92.88 14 PHE B C 1
ATOM 696 O O . PHE B 1 14 ? -0.07 20.406 11.945 1 92.88 14 PHE B O 1
ATOM 703 N N . GLN B 1 15 ? 0.333 22.344 10.984 1 95 15 GLN B N 1
ATOM 704 C CA . GLN B 1 15 ? -1.089 22.672 10.945 1 95 15 GLN B CA 1
ATOM 705 C C . GLN B 1 15 ? -1.854 21.688 10.062 1 95 15 GLN B C 1
ATOM 707 O O . GLN B 1 15 ? -2.949 21.25 10.422 1 95 15 GLN B O 1
ATOM 712 N N . LYS B 1 16 ? -1.249 21.344 8.977 1 93.75 16 LYS B N 1
ATOM 713 C CA . LYS B 1 16 ? -1.858 20.359 8.078 1 93.75 16 LYS B CA 1
ATOM 714 C C . LYS B 1 16 ? -2.021 19 8.766 1 93.75 16 LYS B C 1
ATOM 716 O O . LYS B 1 16 ? -3.082 18.391 8.672 1 93.75 16 LYS B O 1
ATOM 721 N N . MET B 1 17 ? -1.002 18.578 9.359 1 91.88 17 MET B N 1
ATOM 722 C CA . MET B 1 17 ? -1.053 17.297 10.062 1 91.88 17 MET B CA 1
ATOM 723 C C . MET B 1 17 ? -2.131 17.312 11.141 1 91.88 17 MET B C 1
ATOM 725 O O . MET B 1 17 ? -2.852 16.328 11.32 1 91.88 17 MET B O 1
ATOM 729 N N . LYS B 1 18 ? -2.234 18.406 11.797 1 95.19 18 LYS B N 1
ATOM 730 C CA . LYS B 1 18 ? -3.24 18.547 12.844 1 95.19 18 LYS B CA 1
ATOM 731 C C . LYS B 1 18 ? -4.652 18.453 12.266 1 95.19 18 LYS B C 1
ATOM 733 O O . LYS B 1 18 ? -5.523 17.812 12.852 1 95.19 18 LYS B O 1
ATOM 738 N N . GLN B 1 19 ? -4.855 19.016 11.141 1 96.69 19 GLN B N 1
ATOM 739 C CA . GLN B 1 19 ? -6.152 18.969 10.477 1 96.69 19 GLN B CA 1
ATOM 740 C C . GLN B 1 19 ? -6.48 17.547 10.023 1 96.69 19 GLN B C 1
ATOM 742 O O . GLN B 1 19 ? -7.617 17.094 10.164 1 96.69 19 GLN B O 1
ATOM 747 N N . LEU B 1 20 ? -5.531 16.938 9.523 1 96.19 20 LEU B N 1
ATOM 748 C CA . LEU B 1 20 ? -5.727 15.57 9.047 1 96.19 20 LEU B CA 1
ATOM 749 C C . LEU B 1 20 ? -6.113 14.641 10.195 1 96.19 20 LEU B C 1
ATOM 751 O O . LEU B 1 20 ? -6.938 13.742 10.016 1 96.19 20 LEU B O 1
ATOM 755 N N . GLN B 1 21 ? -5.57 14.898 11.359 1 95.38 21 GLN B N 1
ATOM 756 C CA . GLN B 1 21 ? -5.793 14.039 12.508 1 95.38 21 GLN B CA 1
ATOM 757 C C . GLN B 1 21 ? -7.238 14.117 12.992 1 95.38 21 GLN B C 1
ATOM 759 O O . GLN B 1 21 ? -7.734 13.203 13.648 1 95.38 21 GLN B O 1
ATOM 764 N N . ALA B 1 22 ? -7.914 15.148 12.625 1 96.12 22 ALA B N 1
ATOM 765 C CA . ALA B 1 22 ? -9.273 15.367 13.109 1 96.12 22 ALA B CA 1
ATOM 766 C C . ALA B 1 22 ? -10.305 14.773 12.156 1 96.12 22 ALA B C 1
ATOM 768 O O . ALA B 1 22 ? -11.484 14.672 12.484 1 96.12 22 ALA B O 1
ATOM 769 N N . LEU B 1 23 ? -9.891 14.281 11.094 1 97.69 23 LEU B N 1
ATOM 770 C CA . LEU B 1 23 ? -10.805 13.766 10.07 1 97.69 23 LEU B CA 1
ATOM 771 C C . LEU B 1 23 ? -11.367 12.414 10.477 1 97.69 23 LEU B C 1
ATOM 773 O O . LEU B 1 23 ? -10.68 11.617 11.125 1 97.69 23 LEU B O 1
ATOM 777 N N . PRO B 1 24 ? -12.633 12.258 10.023 1 97.81 24 PRO B N 1
ATOM 778 C CA . PRO B 1 24 ? -13.109 10.875 10.117 1 97.81 24 PRO B CA 1
ATOM 779 C C . PRO B 1 24 ? -12.203 9.891 9.383 1 97.81 24 PRO B C 1
ATOM 781 O O . PRO B 1 24 ? -11.516 10.273 8.43 1 97.81 24 PRO B O 1
ATOM 784 N N . ILE B 1 25 ? -12.242 8.641 9.797 1 98.19 25 ILE B N 1
ATOM 785 C CA . ILE B 1 25 ? -11.305 7.617 9.344 1 98.19 25 ILE B CA 1
ATOM 786 C C . ILE B 1 25 ? -11.32 7.555 7.816 1 98.19 25 ILE B C 1
ATOM 788 O O . ILE B 1 25 ? -1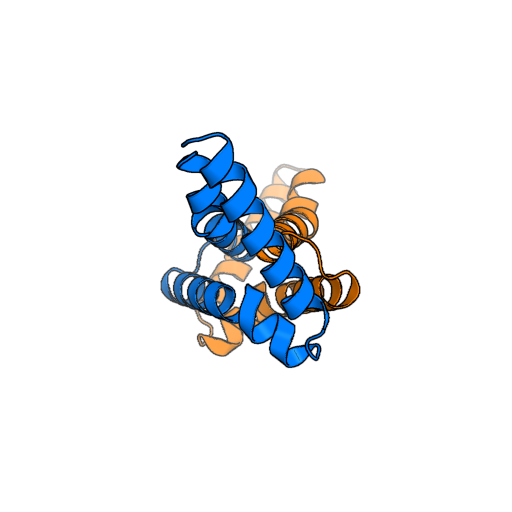0.266 7.602 7.176 1 98.19 25 ILE B O 1
ATOM 792 N N . ARG B 1 26 ? -12.438 7.398 7.246 1 97.88 26 ARG B N 1
ATOM 793 C CA . ARG B 1 26 ? -12.547 7.277 5.797 1 97.88 26 ARG B CA 1
ATOM 794 C C . ARG B 1 26 ? -11.953 8.5 5.102 1 97.88 26 ARG B C 1
ATOM 796 O O . ARG B 1 26 ? -11.188 8.359 4.145 1 97.88 26 ARG B O 1
ATOM 803 N N . ASN B 1 27 ? -12.312 9.688 5.527 1 98.38 27 ASN B N 1
ATOM 804 C CA . ASN B 1 27 ? -11.797 10.914 4.934 1 98.38 27 ASN B CA 1
ATOM 805 C C . ASN B 1 27 ? -10.281 11.008 5.09 1 98.38 27 ASN B C 1
ATOM 807 O O . ASN B 1 27 ? -9.586 11.453 4.172 1 98.38 27 ASN B O 1
ATOM 811 N N . TYR B 1 28 ? -9.805 10.641 6.223 1 98.5 28 TYR B N 1
ATOM 812 C CA . TYR B 1 28 ? -8.367 10.633 6.473 1 98.5 28 TYR B CA 1
ATOM 813 C C . TYR B 1 28 ? -7.637 9.758 5.465 1 98.5 28 TYR B C 1
ATOM 815 O O . TYR B 1 28 ? -6.684 10.195 4.82 1 98.5 28 TYR B O 1
ATOM 823 N N . LEU B 1 29 ? -8.148 8.547 5.273 1 98.38 29 LEU B N 1
ATOM 824 C CA . LEU B 1 29 ? -7.512 7.617 4.352 1 98.38 29 LEU B CA 1
ATOM 825 C C . LEU B 1 29 ? -7.609 8.125 2.916 1 98.38 29 LEU B C 1
ATOM 827 O O . LEU B 1 29 ? -6.633 8.062 2.164 1 98.38 29 LEU B O 1
ATOM 831 N N . ASP B 1 30 ? -8.719 8.672 2.549 1 98.44 30 ASP B N 1
ATOM 832 C CA . ASP B 1 30 ? -8.945 9.172 1.196 1 98.44 30 ASP B CA 1
ATOM 833 C C . ASP B 1 30 ? -8.008 10.336 0.882 1 98.44 30 ASP B C 1
ATOM 835 O O . ASP B 1 30 ? -7.648 10.555 -0.277 1 98.44 30 ASP B O 1
ATOM 839 N N . GLN B 1 31 ? -7.602 10.984 1.859 1 97.31 31 GLN B N 1
ATOM 840 C CA . GLN B 1 31 ? -6.797 12.18 1.639 1 97.31 31 GLN B CA 1
ATOM 841 C C . GLN B 1 31 ? -5.309 11.875 1.784 1 97.31 31 GLN B C 1
ATOM 843 O O . GLN B 1 31 ? -4.465 12.672 1.369 1 97.31 31 GLN B O 1
ATOM 848 N N . THR B 1 32 ? -4.938 10.734 2.289 1 97.31 32 THR B N 1
ATOM 849 C CA . THR B 1 32 ? -3.533 10.531 2.615 1 97.31 32 THR B CA 1
ATOM 850 C C . THR B 1 32 ? -2.953 9.375 1.804 1 97.31 32 THR B C 1
ATOM 852 O O . THR B 1 32 ? -1.808 9.438 1.352 1 97.31 32 THR B O 1
ATOM 855 N N . VAL B 1 33 ? -3.77 8.266 1.596 1 98.25 33 VAL B N 1
ATOM 856 C CA . VAL B 1 33 ? -3.078 7.09 1.079 1 98.25 33 VAL B CA 1
ATOM 857 C C . VAL B 1 33 ? -3.83 6.539 -0.131 1 98.25 33 VAL B C 1
ATOM 859 O O . VAL B 1 33 ? -3.219 6.008 -1.061 1 98.25 33 VAL B O 1
ATOM 862 N N . VAL B 1 34 ? -5.125 6.711 -0.177 1 98.62 34 VAL B N 1
ATOM 863 C CA . VAL B 1 34 ? -5.961 5.988 -1.129 1 98.62 34 VAL B CA 1
ATOM 864 C C . VAL B 1 34 ? -5.559 6.355 -2.555 1 98.62 34 VAL B C 1
ATOM 866 O O . VAL B 1 34 ? -5.363 5.477 -3.398 1 98.62 34 VAL B O 1
ATOM 869 N N . PRO B 1 35 ? -5.32 7.605 -2.824 1 98.75 35 PRO B N 1
ATOM 870 C CA . PRO B 1 35 ? -5.023 7.953 -4.215 1 98.75 35 PRO B CA 1
ATOM 871 C C . PRO B 1 35 ? -3.723 7.32 -4.715 1 98.75 35 PRO B C 1
ATOM 873 O O . PRO B 1 35 ? -3.674 6.805 -5.832 1 98.75 35 PRO B O 1
ATOM 876 N N . LEU B 1 36 ? -2.721 7.359 -3.955 1 98.75 36 LEU B N 1
ATOM 877 C CA . LEU B 1 36 ? -1.453 6.785 -4.395 1 98.75 36 LEU B CA 1
ATOM 878 C C . LEU B 1 36 ? -1.521 5.262 -4.41 1 98.75 36 LEU B C 1
ATOM 880 O O . LEU B 1 36 ? -0.911 4.617 -5.266 1 98.75 36 LEU B O 1
ATOM 884 N N . LEU B 1 37 ? -2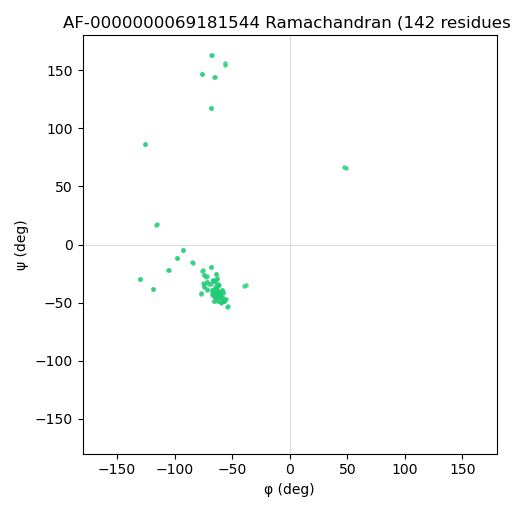.297 4.695 -3.482 1 98.75 37 LEU B N 1
ATOM 885 C CA . LEU B 1 37 ? -2.502 3.252 -3.463 1 98.75 37 LEU B CA 1
ATOM 886 C C . LEU B 1 37 ? -3.221 2.787 -4.723 1 98.75 37 LEU B C 1
ATOM 888 O O . LEU B 1 37 ? -2.867 1.757 -5.301 1 98.75 37 LEU B O 1
ATOM 892 N N . LEU B 1 38 ? -4.168 3.574 -5.137 1 98.56 38 LEU B N 1
ATOM 893 C CA . LEU B 1 38 ? -4.898 3.238 -6.355 1 98.56 38 LEU B CA 1
ATOM 894 C C . LEU B 1 38 ? -3.975 3.279 -7.57 1 98.56 38 LEU B C 1
ATOM 896 O O . LEU B 1 38 ? -4.07 2.428 -8.461 1 98.56 38 LEU B O 1
ATOM 900 N N . GLN B 1 39 ? -3.164 4.215 -7.629 1 98.75 39 GLN B N 1
ATOM 901 C CA . GLN B 1 39 ? -2.186 4.289 -8.711 1 98.75 39 GLN B CA 1
ATOM 902 C C . GLN B 1 39 ? -1.263 3.074 -8.703 1 98.75 39 GLN B C 1
ATOM 904 O O . GLN B 1 39 ? -1.013 2.469 -9.742 1 98.75 39 GLN B O 1
ATOM 909 N N . ALA B 1 40 ? -0.832 2.693 -7.531 1 98.88 40 ALA B N 1
ATOM 910 C CA . ALA B 1 40 ? 0.051 1.536 -7.402 1 98.88 40 ALA B CA 1
ATOM 911 C C . ALA B 1 40 ? -0.655 0.255 -7.84 1 98.88 40 ALA B C 1
ATOM 913 O O . ALA B 1 40 ? -0.068 -0.579 -8.531 1 98.88 40 ALA B O 1
ATOM 914 N N . MET B 1 41 ? -1.871 0.109 -7.43 1 98.75 41 MET B N 1
ATOM 915 C CA . MET B 1 41 ? -2.652 -1.065 -7.805 1 98.75 41 MET B CA 1
ATOM 916 C C . MET B 1 41 ? -2.879 -1.107 -9.312 1 98.75 41 MET B C 1
ATOM 918 O O . MET B 1 41 ? -2.857 -2.182 -9.914 1 98.75 41 MET B O 1
ATOM 922 N N . THR B 1 42 ? -3.051 0.055 -9.891 1 98.75 42 THR B N 1
ATOM 923 C CA . THR B 1 42 ? -3.199 0.145 -11.344 1 98.75 42 THR B CA 1
ATOM 924 C C . THR B 1 42 ? -1.938 -0.353 -12.047 1 98.75 42 THR B C 1
ATOM 926 O O . THR B 1 42 ? -2.021 -1.115 -13.008 1 98.75 42 THR B O 1
ATOM 929 N N . GLU B 1 43 ? -0.811 0.044 -11.578 1 98.75 43 GLU B N 1
ATOM 930 C CA . GLU B 1 43 ? 0.448 -0.395 -12.172 1 98.75 43 GLU B CA 1
ATOM 931 C C . GLU B 1 43 ? 0.641 -1.9 -12.008 1 98.75 43 GLU B C 1
ATOM 933 O O . GLU B 1 43 ? 1.059 -2.582 -12.945 1 98.75 43 GLU B O 1
ATOM 938 N N . VAL B 1 44 ? 0.291 -2.422 -10.828 1 98.62 44 VAL B N 1
ATOM 939 C CA . VAL B 1 44 ? 0.389 -3.854 -10.562 1 98.62 44 VAL B CA 1
ATOM 940 C C . VAL B 1 44 ? -0.507 -4.621 -11.539 1 98.62 44 VAL B C 1
ATOM 942 O O . VAL B 1 44 ? -0.114 -5.664 -12.062 1 98.62 44 VAL B O 1
ATOM 945 N N . ALA B 1 45 ? -1.7 -4.066 -11.75 1 98.44 45 ALA B N 1
ATOM 946 C CA . ALA B 1 45 ? -2.652 -4.719 -12.648 1 98.44 45 ALA B CA 1
ATOM 947 C C . ALA B 1 45 ? -2.123 -4.75 -14.078 1 98.44 45 ALA B C 1
ATOM 949 O O . ALA B 1 45 ? -2.377 -5.703 -14.812 1 98.44 45 ALA B O 1
ATOM 950 N N . LYS B 1 46 ? -1.39 -3.766 -14.375 1 97.94 46 LYS B N 1
ATOM 951 C CA . LYS B 1 46 ? -0.871 -3.627 -15.734 1 97.94 46 LYS B CA 1
ATOM 952 C C . LYS B 1 46 ? 0.301 -4.574 -15.977 1 97.94 46 LYS B C 1
ATOM 954 O O . LYS B 1 46 ? 0.379 -5.223 -17.016 1 97.94 46 LYS B O 1
ATOM 959 N N . VAL B 1 47 ? 1.164 -4.691 -15.023 1 97.75 47 VAL B N 1
ATOM 960 C CA . VAL B 1 47 ? 2.439 -5.344 -15.305 1 97.75 47 VAL B CA 1
ATOM 961 C C . VAL B 1 47 ? 2.455 -6.738 -14.68 1 97.75 47 VAL B C 1
ATOM 963 O O . VAL B 1 47 ? 3.295 -7.57 -15.031 1 97.75 47 VAL B O 1
ATOM 966 N N . ARG B 1 48 ? 1.658 -7.031 -13.688 1 97.75 48 ARG B N 1
ATOM 967 C CA . ARG B 1 48 ? 1.52 -8.297 -12.977 1 97.75 48 ARG B CA 1
ATOM 968 C C . ARG B 1 48 ? 2.883 -8.844 -12.562 1 97.75 48 ARG B C 1
ATOM 970 O O . ARG B 1 48 ? 3.262 -9.945 -12.969 1 97.75 48 ARG B O 1
ATOM 977 N N . PRO B 1 49 ? 3.537 -8.133 -11.68 1 97.31 49 PRO B N 1
ATOM 978 C CA . PRO B 1 49 ? 4.891 -8.508 -11.266 1 97.31 49 PRO B CA 1
ATOM 979 C C . PRO B 1 49 ? 4.926 -9.812 -10.469 1 97.31 49 PRO B C 1
ATOM 981 O O . PRO B 1 49 ? 3.902 -10.227 -9.922 1 97.31 49 PRO B O 1
ATOM 984 N N . PRO B 1 50 ? 6.113 -10.43 -10.344 1 93.69 50 PRO B N 1
ATOM 985 C CA . PRO B 1 50 ? 6.242 -11.688 -9.609 1 93.69 50 PRO B CA 1
ATOM 986 C C . PRO B 1 50 ? 5.977 -11.523 -8.109 1 93.69 50 PRO B C 1
ATOM 988 O O . PRO B 1 50 ? 5.516 -12.469 -7.457 1 93.69 50 PRO B O 1
ATOM 991 N N . ASN B 1 51 ? 6.309 -10.289 -7.59 1 96.06 51 ASN B N 1
ATOM 992 C CA . ASN B 1 51 ? 6.02 -9.961 -6.199 1 96.06 51 ASN B CA 1
ATOM 993 C C . ASN B 1 51 ? 5.203 -8.672 -6.086 1 96.06 51 ASN B C 1
ATOM 995 O O . ASN B 1 51 ? 5.762 -7.598 -5.875 1 96.06 51 ASN B O 1
ATOM 999 N N . PRO B 1 52 ? 3.879 -8.859 -6.188 1 98.12 52 PRO B N 1
ATOM 1000 C CA . PRO B 1 52 ? 3.033 -7.664 -6.258 1 98.12 52 PRO B CA 1
ATOM 1001 C C . PRO B 1 52 ? 3.051 -6.852 -4.965 1 98.12 52 PRO B C 1
ATOM 1003 O O . PRO B 1 52 ? 2.941 -5.621 -5 1 98.12 52 PRO B O 1
ATOM 1006 N N . ILE B 1 53 ? 3.209 -7.414 -3.863 1 98.5 53 ILE B N 1
ATOM 1007 C CA . ILE B 1 53 ? 3.27 -6.715 -2.582 1 98.5 53 ILE B CA 1
ATOM 1008 C C . ILE B 1 53 ? 4.516 -5.832 -2.535 1 98.5 53 ILE B C 1
ATOM 1010 O O . ILE B 1 53 ? 4.43 -4.648 -2.205 1 98.5 53 ILE B O 1
ATOM 1014 N N . GLU B 1 54 ? 5.578 -6.488 -2.904 1 98.44 54 GLU B N 1
ATOM 1015 C CA . GLU B 1 54 ? 6.828 -5.738 -2.936 1 98.44 54 GLU B CA 1
ATOM 1016 C C . GLU B 1 54 ? 6.777 -4.625 -3.977 1 98.44 54 GLU B C 1
ATOM 1018 O O . GLU B 1 54 ? 7.301 -3.531 -3.75 1 98.44 54 GLU B O 1
ATOM 1023 N N . PHE B 1 55 ? 6.223 -4.902 -5.094 1 98.75 55 PHE B N 1
ATOM 1024 C CA . PHE B 1 55 ? 6.074 -3.891 -6.137 1 98.75 55 PHE B CA 1
ATOM 1025 C C . PHE B 1 55 ? 5.324 -2.676 -5.609 1 98.75 55 PHE B C 1
ATOM 1027 O O . PHE B 1 55 ? 5.777 -1.541 -5.766 1 98.7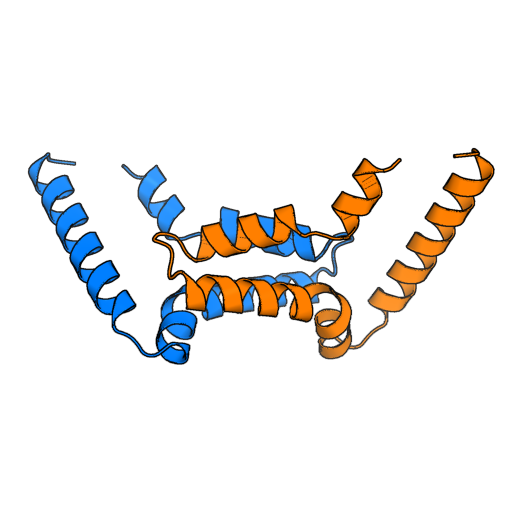5 55 PHE B O 1
ATOM 1034 N N . ILE B 1 56 ? 4.211 -2.871 -4.906 1 98.88 56 ILE B N 1
ATOM 1035 C CA . ILE B 1 56 ? 3.398 -1.777 -4.383 1 98.88 56 ILE B CA 1
ATOM 1036 C C . ILE B 1 56 ? 4.191 -1 -3.336 1 98.88 56 ILE B C 1
ATOM 1038 O O . ILE B 1 56 ? 4.195 0.234 -3.338 1 98.88 56 ILE B O 1
ATOM 1042 N N . ALA B 1 57 ? 4.871 -1.749 -2.484 1 98.88 57 ALA B N 1
ATOM 1043 C CA . ALA B 1 57 ? 5.66 -1.085 -1.451 1 98.88 57 ALA B CA 1
ATOM 1044 C C . ALA B 1 57 ? 6.703 -0.156 -2.07 1 98.88 57 ALA B C 1
ATOM 1046 O O . ALA B 1 57 ? 6.812 1.01 -1.681 1 98.88 57 ALA B O 1
ATOM 1047 N N . ASN B 1 58 ? 7.383 -0.678 -3.059 1 98.62 58 ASN B N 1
ATOM 1048 C CA . ASN B 1 58 ? 8.43 0.101 -3.717 1 98.62 58 ASN B CA 1
ATOM 1049 C C . ASN B 1 58 ? 7.844 1.275 -4.496 1 98.62 58 ASN B C 1
ATOM 1051 O O . ASN B 1 58 ? 8.414 2.367 -4.5 1 98.62 58 ASN B O 1
ATOM 1055 N N . TYR B 1 59 ? 6.75 1.086 -5.129 1 98.81 59 TYR B N 1
ATOM 1056 C CA . TYR B 1 59 ? 6.059 2.152 -5.844 1 98.81 59 TYR B CA 1
ATOM 1057 C C . TYR B 1 59 ? 5.695 3.293 -4.902 1 98.81 59 TYR B C 1
ATOM 1059 O O . TYR B 1 59 ? 5.906 4.465 -5.223 1 98.81 59 TYR B O 1
ATOM 1067 N N . LEU B 1 60 ? 5.156 2.99 -3.713 1 98.75 60 LEU B N 1
ATOM 1068 C CA . LEU B 1 60 ? 4.77 3.979 -2.711 1 98.75 60 LEU B CA 1
ATOM 1069 C C . LEU B 1 60 ? 5.98 4.777 -2.24 1 98.75 60 LEU B C 1
ATOM 1071 O O . LEU B 1 60 ? 5.918 6.004 -2.135 1 98.75 60 LEU B O 1
ATOM 1075 N N . LEU B 1 61 ? 7.035 4.07 -1.979 1 98.12 61 LEU B N 1
ATOM 1076 C CA . LEU B 1 61 ? 8.242 4.742 -1.507 1 98.12 61 LEU B CA 1
ATOM 1077 C C . LEU B 1 61 ? 8.789 5.688 -2.568 1 98.12 61 LEU B C 1
ATOM 1079 O O . LEU B 1 61 ? 9.219 6.801 -2.252 1 98.12 61 LEU B O 1
ATOM 1083 N N . GLN B 1 62 ? 8.695 5.238 -3.77 1 97.56 62 GLN B N 1
ATOM 1084 C CA . GLN B 1 62 ? 9.258 6.012 -4.871 1 97.56 62 GLN B CA 1
ATOM 1085 C C . GLN B 1 62 ? 8.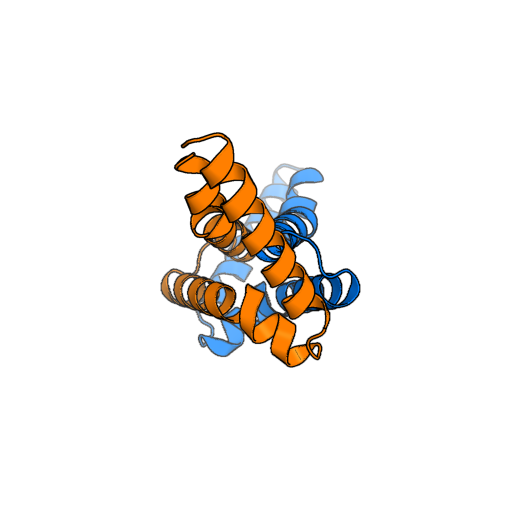398 7.227 -5.191 1 97.56 62 GLN B C 1
ATOM 1087 O O . GLN B 1 62 ? 8.898 8.25 -5.66 1 97.56 62 GLN B O 1
ATOM 1092 N N . ASN B 1 63 ? 7.176 7.176 -4.918 1 97.56 63 ASN B N 1
ATOM 1093 C CA . ASN B 1 63 ? 6.246 8.227 -5.324 1 97.56 63 ASN B CA 1
ATOM 1094 C C . ASN B 1 63 ? 5.645 8.945 -4.117 1 97.56 63 ASN B C 1
ATOM 1096 O O . ASN B 1 63 ? 4.621 9.617 -4.238 1 97.56 63 ASN B O 1
ATOM 1100 N N . ASN B 1 64 ? 6.281 8.781 -3.014 1 96.81 64 ASN B N 1
ATOM 1101 C CA . ASN B 1 64 ? 5.832 9.461 -1.805 1 96.81 64 ASN B CA 1
ATOM 1102 C C . ASN B 1 64 ? 6.051 10.969 -1.899 1 96.81 64 ASN B C 1
ATOM 1104 O O . ASN B 1 64 ? 7.188 11.438 -1.968 1 96.81 64 ASN B O 1
ATOM 1108 N N . PRO B 1 65 ? 4.973 11.703 -1.858 1 93 65 PRO B N 1
ATOM 1109 C CA . PRO B 1 65 ? 5.121 13.156 -2.018 1 93 65 PRO B CA 1
ATOM 1110 C C . PRO B 1 65 ? 5.941 13.789 -0.898 1 93 65 PRO B C 1
ATOM 1112 O O . PRO B 1 65 ? 6.582 14.82 -1.107 1 93 65 PRO B O 1
ATOM 1115 N N . GLU B 1 66 ? 5.914 13.219 0.217 1 87.81 66 GLU B N 1
ATOM 1116 C CA . GLU B 1 66 ? 6.648 13.781 1.348 1 87.81 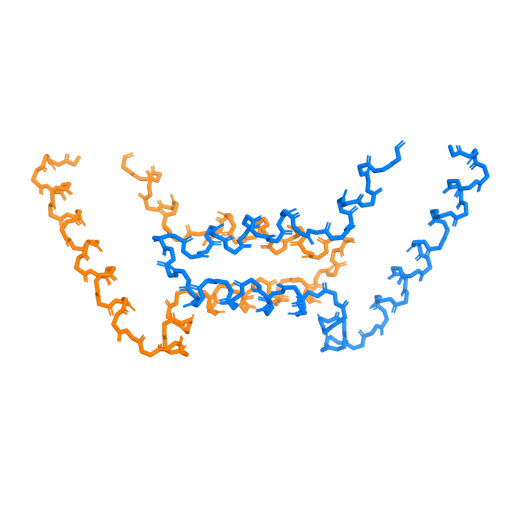66 GLU B CA 1
ATOM 1117 C C . GLU B 1 66 ? 8.156 13.641 1.148 1 87.81 66 GLU B C 1
ATOM 1119 O O . GLU B 1 66 ? 8.93 14.484 1.608 1 87.81 66 GLU B O 1
ATOM 1124 N N . LYS B 1 67 ? 8.562 12.602 0.529 1 86.94 67 LYS B N 1
ATOM 1125 C CA . LYS B 1 67 ? 9.984 12.398 0.26 1 86.94 67 LYS B CA 1
ATOM 1126 C C . LYS B 1 67 ? 10.469 13.312 -0.859 1 86.94 67 LYS B C 1
ATOM 1128 O O . LYS B 1 67 ? 11.602 13.789 -0.832 1 86.94 67 LYS B O 1
ATOM 1133 N N . ALA B 1 68 ? 9.648 13.484 -1.738 1 79.69 68 ALA B N 1
ATOM 1134 C CA . ALA B 1 68 ? 9.992 14.398 -2.826 1 79.69 68 ALA B CA 1
ATOM 1135 C C . ALA B 1 68 ? 10.234 15.812 -2.301 1 79.69 68 ALA B C 1
ATOM 1137 O O . ALA B 1 68 ? 11.125 16.516 -2.771 1 79.69 68 ALA B O 1
ATOM 1138 N N . GLN B 1 69 ? 9.492 16.109 -1.338 1 73.81 69 GLN B N 1
ATOM 1139 C CA . GLN B 1 69 ? 9.633 17.422 -0.737 1 73.81 69 GLN B CA 1
ATOM 1140 C C . GLN B 1 69 ? 10.891 17.516 0.122 1 73.81 69 GLN B C 1
ATOM 1142 O O . GLN B 1 69 ? 11.555 18.547 0.164 1 73.81 69 GLN B O 1
ATOM 1147 N N . ALA B 1 70 ? 11.305 16.422 0.792 1 75.31 70 ALA B N 1
ATOM 1148 C CA . ALA B 1 70 ? 12.477 16.375 1.659 1 75.31 70 ALA B CA 1
ATOM 1149 C C . ALA B 1 70 ? 13.766 16.422 0.842 1 75.31 70 ALA B C 1
ATOM 1151 O O . ALA B 1 70 ? 14.781 16.953 1.303 1 75.31 70 ALA B O 1
ATOM 1152 N N . ARG B 1 71 ? 13.656 15.961 -0.313 1 73.69 71 ARG B N 1
ATOM 1153 C CA . ARG B 1 71 ? 14.844 15.938 -1.159 1 73.69 71 ARG B CA 1
ATOM 1154 C C . ARG B 1 71 ? 15.156 17.328 -1.709 1 73.69 71 ARG B C 1
ATOM 1156 O O . ARG B 1 71 ? 16.281 17.594 -2.109 1 73.69 71 ARG B O 1
ATOM 1163 N N . GLN B 1 72 ? 14.242 18.188 -1.778 1 70.25 72 GLN B N 1
ATOM 1164 C CA . GLN B 1 72 ? 14.43 19.531 -2.32 1 70.25 72 GLN B CA 1
ATOM 1165 C C . GLN B 1 72 ? 14.992 20.469 -1.262 1 70.25 72 GLN B C 1
ATOM 1167 O O . GLN B 1 72 ? 15.492 21.547 -1.589 1 70.25 72 GLN B O 1
ATOM 1172 N N . GLN B 1 73 ? 14.961 20.172 -0.032 1 58.88 73 GLN B N 1
ATOM 1173 C CA . GLN B 1 73 ? 15.555 21.031 0.985 1 58.88 73 GLN B CA 1
ATOM 1174 C C . GLN B 1 73 ? 17.062 20.781 1.12 1 58.88 73 GLN B C 1
ATOM 1176 O O . GLN B 1 73 ? 17.531 19.688 0.782 1 58.88 73 GLN B O 1
#

Nearest PDB structures (foldseek):
  4riq-assembly1_D-1  TM=9.392E-01  e=6.957E-05  Homo sapiens
  4riq-assembly1_Z  TM=9.770E-01  e=1.308E-04  Homo sapiens
  4rta-assembly1_B-2  TM=9.449E-01  e=9.209E-05  Homo sapiens
  4rta-assembly1_A-2  TM=9.453E-01  e=1.136E-04  Homo sapiens
  4riq-assembly2_S  TM=9.388E-01  e=2.291E-04  Homo sapiens

Organism: Paramecium tetraurelia (NCBI:txid5888)

pLDDT: mean 93.05, std 9.21, range [55.97, 98.88]

InterPro domains:
  IPR007858 Dpy-30 motif [PF05186] (25-65)
  IPR037856 Sdc1/DPY30 [PTHR23356] (18-71)
  IPR049629 DPY30/SDC1, dimerization/docking domain [cd22965] (25-65)

Solvent-accessible surface area (backbone atoms only — not comparable to full-atom values): 8283 Å² total; per-residue (Å²): 128,54,74,65,52,53,50,49,52,48,50,50,49,49,52,48,53,55,54,49,68,70,42,56,64,68,59,35,42,59,72,64,39,45,63,63,49,51,53,36,52,49,51,42,65,71,66,61,56,98,51,53,47,56,49,40,20,51,48,38,62,73,65,32,67,70,56,59,55,61,72,70,108,128,52,76,65,52,52,50,49,52,50,49,51,50,51,53,49,53,54,55,49,69,70,42,56,65,69,59,35,42,59,73,64,38,45,63,64,50,51,52,37,51,50,51,40,65,72,67,61,54,97,50,54,46,56,50,39,22,51,48,38,63,74,64,31,68,68,55,58,55,58,67,73,103